Protein AF-A0A4V2B001-F1 (afdb_monomer_lite)

Structure (mmCIF, N/CA/C/O backbone):
data_AF-A0A4V2B001-F1
#
_entry.id   AF-A0A4V2B001-F1
#
loop_
_atom_site.group_PDB
_atom_site.id
_atom_site.type_symbol
_atom_site.label_atom_id
_atom_site.label_alt_id
_atom_site.label_comp_id
_atom_site.label_asym_id
_atom_site.label_entity_id
_atom_site.label_seq_id
_atom_site.pdbx_PDB_ins_code
_atom_site.Cartn_x
_atom_site.Cartn_y
_atom_site.Cartn_z
_atom_site.occupancy
_atom_site.B_iso_or_equiv
_atom_site.auth_seq_id
_atom_site.auth_comp_id
_atom_site.auth_asym_id
_atom_site.auth_atom_id
_atom_site.pdbx_PDB_model_num
ATOM 1 N N . MET A 1 1 ? 18.211 9.819 -14.004 1.00 79.44 1 MET A N 1
ATOM 2 C CA . MET A 1 1 ? 17.118 8.822 -13.991 1.00 79.44 1 MET A CA 1
ATOM 3 C C . MET A 1 1 ? 16.723 8.553 -15.438 1.00 79.44 1 MET A C 1
ATOM 5 O O . MET A 1 1 ? 16.419 9.514 -16.129 1.00 79.44 1 MET A O 1
ATOM 9 N N . THR A 1 2 ? 16.837 7.319 -15.940 1.00 97.50 2 THR A N 1
ATOM 10 C CA . THR A 1 2 ? 16.506 7.002 -17.346 1.00 97.50 2 THR A CA 1
ATOM 11 C C . THR A 1 2 ? 15.045 6.560 -17.473 1.00 97.50 2 THR A C 1
ATOM 13 O O . THR A 1 2 ? 14.492 6.048 -16.496 1.00 97.50 2 THR A O 1
ATOM 16 N N . PRO A 1 3 ? 14.418 6.685 -18.658 1.00 96.62 3 PRO A N 1
ATOM 17 C CA . PRO A 1 3 ? 13.061 6.181 -18.875 1.00 96.62 3 PRO A CA 1
ATOM 18 C C . PRO A 1 3 ? 12.910 4.697 -18.514 1.00 96.62 3 PRO A C 1
ATOM 20 O O . PRO A 1 3 ? 11.970 4.330 -17.817 1.00 96.62 3 PRO A O 1
ATOM 23 N N . ALA A 1 4 ? 13.884 3.859 -18.889 1.00 97.50 4 ALA A N 1
ATOM 24 C CA . ALA A 1 4 ? 13.877 2.430 -18.576 1.00 97.50 4 ALA A CA 1
ATOM 25 C C . ALA A 1 4 ? 13.879 2.153 -17.062 1.00 97.50 4 ALA A C 1
ATOM 27 O O . ALA A 1 4 ? 13.130 1.298 -16.589 1.00 97.50 4 ALA A O 1
ATOM 28 N N . TYR A 1 5 ? 14.676 2.901 -16.291 1.00 97.94 5 TYR A N 1
ATOM 29 C CA . TYR A 1 5 ? 14.702 2.776 -14.834 1.00 97.94 5 TYR A CA 1
ATOM 30 C C . TYR A 1 5 ? 13.352 3.157 -14.212 1.00 97.94 5 TYR A C 1
ATOM 32 O O . TYR A 1 5 ? 12.807 2.402 -13.407 1.00 97.94 5 TYR A O 1
ATOM 40 N N . SER A 1 6 ? 12.759 4.275 -14.644 1.00 97.81 6 SER A N 1
ATOM 41 C CA . SER A 1 6 ? 11.429 4.693 -14.186 1.00 97.81 6 SER A CA 1
ATOM 42 C C . SER A 1 6 ? 10.348 3.658 -14.522 1.00 97.81 6 SER A C 1
ATOM 44 O O . SER A 1 6 ? 9.491 3.379 -13.687 1.00 97.81 6 SER A O 1
ATOM 46 N N . SER A 1 7 ? 10.403 3.027 -15.702 1.00 98.12 7 SER A N 1
ATOM 47 C CA . SER A 1 7 ? 9.469 1.957 -16.080 1.00 98.12 7 SER A CA 1
ATOM 48 C C . SER A 1 7 ? 9.591 0.717 -15.191 1.00 98.12 7 SER A C 1
ATOM 50 O O . SER A 1 7 ? 8.579 0.098 -14.856 1.00 98.12 7 SER A O 1
ATOM 52 N N . VAL A 1 8 ? 10.809 0.350 -14.780 1.00 98.38 8 VAL A N 1
ATOM 53 C CA . VAL A 1 8 ? 11.027 -0.755 -13.833 1.00 98.38 8 VAL A CA 1
ATOM 54 C C . VAL A 1 8 ? 10.419 -0.423 -12.472 1.00 98.38 8 VAL A C 1
ATOM 56 O O . VAL A 1 8 ? 9.664 -1.236 -11.938 1.00 98.38 8 VAL A O 1
ATOM 59 N N . LEU A 1 9 ? 10.676 0.778 -11.946 1.00 98.31 9 LEU A N 1
ATOM 60 C CA . LEU A 1 9 ? 10.115 1.209 -10.665 1.00 98.31 9 LEU A CA 1
ATOM 61 C C . LEU A 1 9 ? 8.587 1.305 -10.696 1.00 98.31 9 LEU A C 1
ATOM 63 O O . LEU A 1 9 ? 7.940 0.871 -9.749 1.00 98.31 9 LEU A O 1
ATOM 67 N N . ALA A 1 10 ? 7.998 1.800 -11.786 1.00 97.94 10 ALA A N 1
ATOM 68 C CA . ALA A 1 10 ? 6.546 1.867 -11.940 1.00 97.94 10 ALA A CA 1
ATOM 69 C C . ALA A 1 10 ? 5.905 0.469 -11.940 1.00 97.94 10 ALA A C 1
ATOM 71 O O . ALA A 1 10 ? 4.906 0.237 -11.258 1.00 97.94 10 ALA A O 1
ATOM 72 N N . ARG A 1 11 ? 6.505 -0.494 -12.656 1.00 98.38 11 ARG A N 1
ATOM 73 C CA . ARG A 1 11 ? 6.052 -1.896 -12.645 1.00 98.38 11 ARG A CA 1
ATOM 74 C C . ARG A 1 11 ? 6.159 -2.519 -11.258 1.00 98.38 11 ARG A C 1
ATOM 76 O O . ARG A 1 11 ? 5.238 -3.209 -10.831 1.00 98.38 11 ARG A O 1
ATOM 83 N N . TYR A 1 12 ? 7.264 -2.264 -10.563 1.00 98.31 12 TYR A N 1
ATOM 84 C CA . TYR A 1 12 ? 7.463 -2.734 -9.197 1.00 98.31 12 TYR A CA 1
ATOM 85 C C . TYR A 1 12 ? 6.437 -2.129 -8.233 1.00 98.31 12 TYR A C 1
ATOM 87 O O . 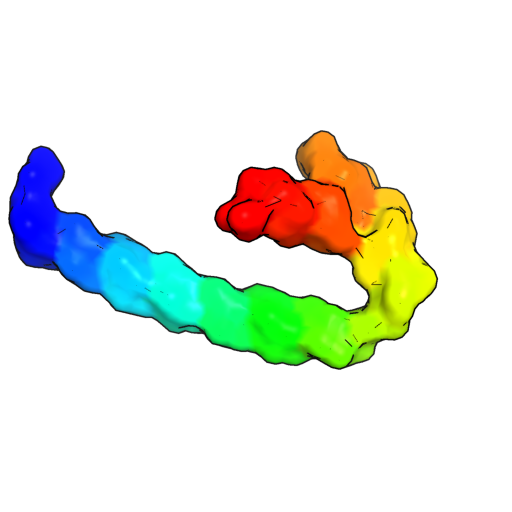TYR A 1 12 ? 5.823 -2.862 -7.463 1.00 98.31 12 TYR A O 1
ATOM 95 N N . ASN A 1 13 ? 6.208 -0.815 -8.306 1.00 97.06 13 ASN A N 1
ATOM 96 C CA . ASN A 1 13 ? 5.237 -0.129 -7.461 1.00 97.06 13 ASN A CA 1
ATOM 97 C C . ASN A 1 13 ? 3.828 -0.694 -7.667 1.00 97.06 13 ASN A C 1
ATOM 99 O O . ASN A 1 13 ? 3.162 -1.018 -6.690 1.00 97.06 13 ASN A O 1
ATOM 103 N N . ARG A 1 14 ? 3.418 -0.925 -8.921 1.00 97.81 14 ARG A N 1
ATOM 104 C CA . ARG A 1 14 ? 2.139 -1.581 -9.220 1.00 97.81 14 ARG A CA 1
ATOM 105 C C . ARG A 1 14 ? 2.049 -2.977 -8.599 1.00 97.81 14 ARG A C 1
ATOM 107 O O . ARG A 1 14 ? 1.091 -3.262 -7.894 1.00 97.81 14 ARG A O 1
ATOM 114 N N . TRP A 1 15 ? 3.065 -3.814 -8.809 1.00 98.25 15 TRP A N 1
ATOM 115 C CA . TRP A 1 15 ? 3.097 -5.175 -8.265 1.00 98.25 15 TRP A CA 1
ATOM 116 C C . TRP A 1 15 ? 3.033 -5.208 -6.732 1.00 98.25 15 TRP A C 1
ATOM 118 O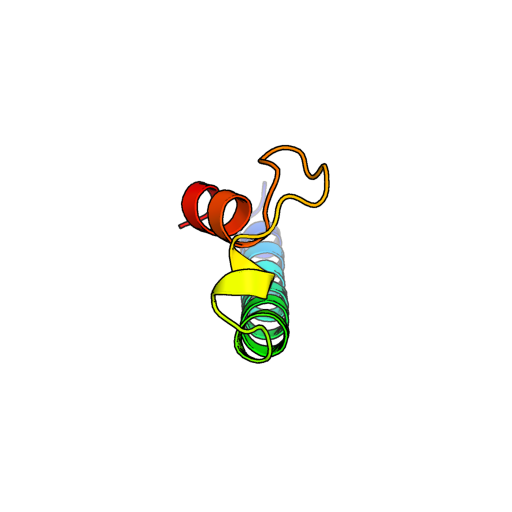 O . TRP A 1 15 ? 2.345 -6.051 -6.155 1.00 98.25 15 TRP A O 1
ATOM 128 N N . MET A 1 16 ? 3.728 -4.286 -6.064 1.00 97.81 16 MET A N 1
ATOM 129 C CA . MET A 1 16 ? 3.679 -4.188 -4.608 1.00 97.81 16 MET A CA 1
ATOM 130 C C . MET A 1 16 ? 2.348 -3.635 -4.106 1.00 97.81 16 MET A C 1
ATOM 132 O O . MET A 1 16 ? 1.824 -4.162 -3.127 1.00 97.81 16 MET A O 1
ATOM 136 N N . ASN A 1 17 ? 1.759 -2.650 -4.787 1.00 96.75 17 ASN A N 1
ATOM 137 C CA . ASN A 1 17 ? 0.431 -2.148 -4.439 1.00 96.75 17 ASN A CA 1
ATOM 138 C C . ASN A 1 17 ? -0.617 -3.264 -4.517 1.00 96.75 17 ASN A C 1
ATOM 140 O O . ASN A 1 17 ? -1.379 -3.425 -3.570 1.00 96.75 17 ASN A O 1
ATOM 144 N N . ASP A 1 18 ? -0.603 -4.096 -5.565 1.00 97.50 18 ASP A N 1
ATOM 145 C CA . ASP A 1 18 ? -1.534 -5.228 -5.695 1.00 97.50 18 ASP A CA 1
ATOM 146 C C . ASP A 1 18 ? -1.448 -6.179 -4.484 1.00 97.50 18 ASP A C 1
ATOM 148 O O . ASP A 1 18 ? -2.466 -6.591 -3.926 1.00 97.50 18 ASP A O 1
ATOM 152 N N . LYS A 1 19 ? -0.229 -6.482 -4.013 1.00 97.50 19 LYS A N 1
ATOM 153 C CA . LYS A 1 19 ? -0.013 -7.301 -2.807 1.00 97.50 19 LYS A CA 1
ATOM 154 C C . LYS A 1 19 ? -0.514 -6.615 -1.538 1.00 97.50 19 LYS A C 1
ATOM 156 O O . LYS A 1 19 ? -1.165 -7.256 -0.715 1.00 97.50 19 LYS A O 1
ATOM 161 N N . LEU A 1 20 ? -0.195 -5.332 -1.371 1.00 95.38 20 LEU A N 1
ATOM 162 C CA . LEU A 1 20 ? -0.588 -4.552 -0.199 1.00 95.38 20 LEU A CA 1
ATOM 163 C C . LEU A 1 20 ? -2.110 -4.436 -0.096 1.00 95.38 20 LEU A C 1
ATOM 165 O O . LEU A 1 20 ? -2.659 -4.617 0.992 1.00 95.38 20 LEU A O 1
ATOM 169 N N . TYR A 1 21 ? -2.794 -4.208 -1.218 1.00 95.25 21 TYR A N 1
ATOM 170 C CA . TYR A 1 21 ? -4.251 -4.200 -1.274 1.00 95.25 21 TYR A CA 1
ATOM 171 C C . TYR A 1 21 ? -4.843 -5.568 -0.955 1.00 95.25 21 TYR A C 1
ATOM 173 O O . TYR A 1 21 ? -5.757 -5.637 -0.139 1.00 95.25 21 TYR A O 1
ATOM 181 N N . ALA A 1 22 ? -4.307 -6.649 -1.530 1.00 97.44 22 ALA A N 1
ATOM 182 C CA . ALA A 1 22 ? -4.813 -7.999 -1.288 1.00 97.44 22 ALA A CA 1
ATOM 183 C C . ALA A 1 22 ? -4.767 -8.388 0.199 1.00 97.44 22 ALA A C 1
ATOM 185 O O . ALA A 1 22 ? -5.751 -8.890 0.732 1.00 97.44 22 ALA A O 1
ATOM 186 N N . VAL A 1 23 ? -3.654 -8.110 0.888 1.00 96.31 23 VAL A N 1
ATOM 187 C CA . VAL A 1 23 ? -3.531 -8.389 2.330 1.00 96.31 23 VAL A CA 1
ATOM 188 C C . VAL A 1 23 ? -4.384 -7.427 3.157 1.00 96.31 23 VAL A C 1
ATOM 190 O O . VAL A 1 23 ? -5.022 -7.831 4.120 1.00 96.31 23 VAL A O 1
ATOM 193 N N . SER A 1 24 ? -4.452 -6.148 2.787 1.00 94.88 24 SER A N 1
ATOM 194 C CA . SER A 1 24 ? -5.253 -5.181 3.550 1.00 94.88 24 SER A CA 1
ATOM 195 C C . SER A 1 24 ? -6.756 -5.411 3.412 1.00 94.88 24 SER A C 1
ATOM 197 O O . SER A 1 24 ? -7.508 -5.040 4.308 1.00 94.88 24 SER A O 1
ATOM 199 N N . ALA A 1 25 ? -7.195 -6.033 2.315 1.00 95.50 25 ALA A N 1
ATOM 200 C CA . ALA A 1 25 ? -8.585 -6.416 2.099 1.00 95.50 25 ALA A CA 1
ATOM 201 C C . ALA A 1 25 ? -9.049 -7.550 3.028 1.00 95.50 25 ALA A C 1
ATOM 203 O O . ALA A 1 25 ? -10.252 -7.709 3.210 1.00 95.50 25 ALA A O 1
ATOM 204 N N . SER A 1 26 ? -8.131 -8.320 3.628 1.00 97.38 26 SER A N 1
ATOM 205 C CA . SER A 1 26 ? -8.492 -9.346 4.613 1.00 97.38 26 SER A CA 1
ATOM 206 C C . SER A 1 26 ? -8.657 -8.800 6.034 1.00 97.38 26 SER A C 1
ATOM 208 O O . SER A 1 26 ? -9.025 -9.566 6.917 1.00 97.38 26 SER A O 1
ATOM 210 N N . LEU A 1 27 ? -8.349 -7.520 6.274 1.00 97.12 27 LEU A N 1
ATOM 211 C CA . LEU A 1 27 ? -8.493 -6.887 7.586 1.00 97.12 27 LEU A CA 1
ATOM 212 C C . LEU A 1 27 ? -9.927 -6.397 7.794 1.00 97.12 27 LEU A C 1
ATOM 214 O O . LEU A 1 27 ? -10.525 -5.809 6.888 1.00 97.12 27 LEU A O 1
ATOM 218 N N . THR A 1 28 ? -10.451 -6.536 9.012 1.00 97.56 28 THR A N 1
ATOM 219 C CA . THR A 1 28 ? -11.685 -5.833 9.390 1.00 97.56 28 THR A CA 1
ATOM 220 C C . THR A 1 28 ? -11.454 -4.320 9.466 1.00 97.56 28 THR A C 1
ATOM 222 O O . THR A 1 28 ? -10.321 -3.827 9.450 1.00 97.56 28 THR A O 1
ATOM 225 N N . ASN A 1 29 ? -12.527 -3.535 9.570 1.00 95.50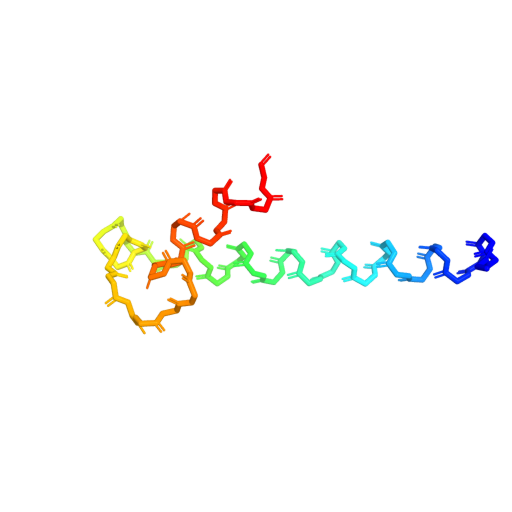 29 ASN A N 1
ATOM 226 C CA . ASN A 1 29 ? -12.398 -2.086 9.738 1.00 95.50 29 ASN A CA 1
ATOM 227 C C . ASN A 1 29 ? -11.689 -1.713 11.047 1.00 95.50 29 ASN A C 1
ATOM 229 O O . ASN A 1 29 ? -10.852 -0.806 11.060 1.00 95.50 29 ASN A O 1
ATOM 233 N N . GLU A 1 30 ? -11.984 -2.431 12.126 1.00 97.50 30 GLU A N 1
ATOM 234 C CA . GLU A 1 30 ? -11.355 -2.268 13.435 1.00 97.50 30 GLU A CA 1
ATOM 235 C C . GLU A 1 30 ? -9.865 -2.586 13.326 1.00 97.50 30 GLU A C 1
ATO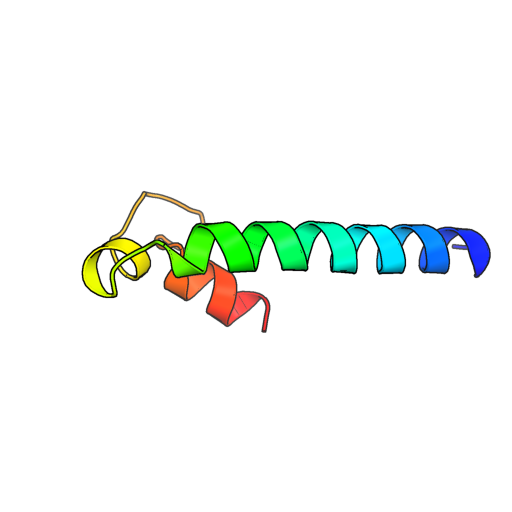M 237 O O . GLU A 1 30 ? -9.019 -1.774 13.699 1.00 97.50 30 GLU A O 1
ATOM 242 N N . GLU A 1 31 ? -9.522 -3.718 12.708 1.00 97.81 31 GLU A N 1
ATOM 243 C CA . GLU A 1 31 ? -8.132 -4.090 12.487 1.00 97.81 31 GLU A CA 1
ATOM 244 C C . GLU A 1 31 ? -7.416 -3.076 11.605 1.00 97.81 31 GLU A C 1
ATOM 246 O O . GLU A 1 31 ? -6.283 -2.724 11.900 1.00 97.81 31 GLU A O 1
ATOM 251 N N . ARG A 1 32 ? -8.028 -2.568 10.538 1.00 96.00 32 ARG A N 1
ATOM 252 C CA . ARG A 1 32 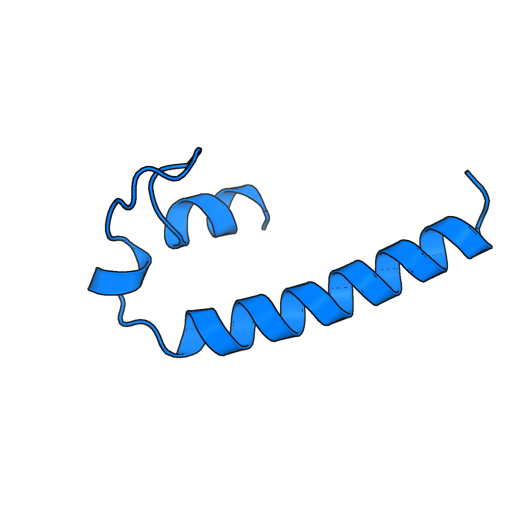? -7.375 -1.623 9.622 1.00 96.00 32 ARG A CA 1
ATOM 253 C C . ARG A 1 32 ? -7.088 -0.272 10.284 1.00 96.00 32 ARG A C 1
ATOM 255 O O . ARG A 1 32 ? -6.085 0.371 9.960 1.00 96.00 32 ARG A O 1
ATOM 262 N N . THR A 1 33 ? -7.951 0.162 11.200 1.00 96.94 33 THR A N 1
ATOM 263 C CA . THR A 1 33 ? -7.841 1.453 11.899 1.00 96.94 33 THR A CA 1
ATOM 264 C C . THR A 1 33 ? -7.027 1.382 13.190 1.00 96.94 33 THR A C 1
ATOM 266 O O . THR A 1 33 ? -6.519 2.419 13.619 1.00 96.94 33 THR A O 1
ATOM 269 N N . LEU A 1 34 ? -6.828 0.181 13.747 1.00 98.12 34 LEU A N 1
ATOM 270 C CA . LEU A 1 34 ? -6.048 -0.058 14.961 1.00 98.12 34 LEU A CA 1
ATOM 271 C C . LEU A 1 34 ? -4.631 0.526 14.868 1.00 98.12 34 LEU A C 1
ATOM 273 O O . LEU A 1 34 ? -3.895 0.276 13.902 1.00 98.12 34 LEU A O 1
ATOM 277 N N . ASP A 1 35 ? -4.248 1.273 15.904 1.00 97.44 35 ASP A N 1
ATOM 278 C CA . ASP A 1 35 ? -2.891 1.785 16.067 1.00 97.44 35 ASP A CA 1
ATOM 279 C C . ASP A 1 35 ? -1.914 0.633 16.340 1.00 97.44 35 ASP A C 1
ATOM 281 O O . ASP A 1 35 ? -2.110 -0.174 17.247 1.00 97.44 35 ASP A O 1
ATOM 285 N N . ARG A 1 36 ? -0.875 0.542 15.512 1.00 96.00 36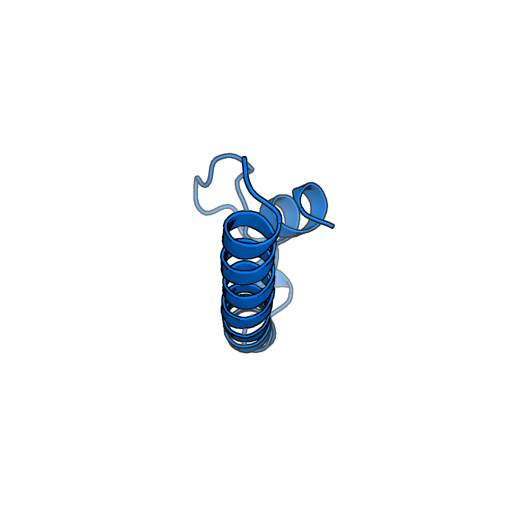 ARG A N 1
ATOM 286 C CA . ARG A 1 36 ? 0.186 -0.470 15.566 1.00 96.00 36 ARG A CA 1
ATOM 287 C C . ARG A 1 36 ? 1.571 0.149 15.753 1.00 96.00 36 ARG A C 1
ATOM 289 O O . ARG A 1 36 ? 2.565 -0.536 15.535 1.00 96.00 36 ARG A O 1
ATOM 296 N N . GLY A 1 37 ? 1.661 1.436 16.095 1.00 95.44 37 GLY A N 1
ATOM 297 C CA . GLY A 1 37 ? 2.945 2.127 16.238 1.00 95.44 37 GLY A CA 1
ATOM 298 C C . GLY A 1 37 ? 3.707 2.298 14.919 1.00 95.44 37 GLY A C 1
ATOM 299 O O . GLY A 1 37 ? 4.923 2.472 14.927 1.00 95.44 37 GLY A O 1
ATOM 300 N N . ALA A 1 38 ? 3.012 2.239 13.775 1.00 93.38 38 ALA A N 1
ATOM 301 C CA . ALA A 1 38 ? 3.591 2.638 12.492 1.00 93.38 38 ALA A CA 1
ATOM 302 C C . ALA A 1 38 ? 3.873 4.153 12.485 1.00 93.38 38 ALA A C 1
ATOM 304 O O . ALA A 1 38 ? 3.354 4.885 13.323 1.00 93.38 38 ALA A O 1
ATOM 305 N N . PHE A 1 39 ? 4.623 4.664 11.504 1.00 96.88 39 PHE A N 1
ATOM 306 C CA . PHE A 1 39 ? 4.876 6.111 11.401 1.00 96.88 39 PHE A CA 1
ATOM 307 C C . PHE A 1 39 ? 3.574 6.934 11.333 1.00 96.88 39 PHE A C 1
ATOM 309 O O . PHE A 1 39 ? 3.426 7.932 12.030 1.00 96.88 39 PHE A O 1
ATOM 316 N N . PHE A 1 40 ? 2.585 6.460 10.567 1.00 96.69 40 PHE A N 1
ATOM 317 C CA . PHE A 1 40 ? 1.227 7.026 10.541 1.00 96.69 40 PHE A CA 1
ATOM 318 C C . PHE A 1 40 ? 0.280 6.344 11.547 1.00 96.69 40 PHE A C 1
ATOM 320 O O . PHE A 1 40 ? -0.938 6.451 11.441 1.00 96.69 40 PHE A O 1
ATOM 327 N N . GLY A 1 41 ? 0.820 5.594 12.505 1.00 97.44 41 GLY A N 1
ATOM 328 C CA . GLY A 1 41 ? 0.142 4.832 13.553 1.00 97.44 41 GLY A CA 1
ATOM 329 C C . GLY A 1 41 ? -0.636 3.601 13.077 1.00 97.44 41 GLY A C 1
ATOM 330 O O . GLY A 1 41 ? -0.389 2.510 13.575 1.00 97.44 41 GLY A O 1
ATOM 331 N N . SER A 1 42 ? -1.527 3.713 12.084 1.00 97.50 42 SER A N 1
ATOM 332 C CA . SER A 1 42 ? -2.344 2.583 11.593 1.00 97.50 42 SER A CA 1
ATOM 333 C C . SER A 1 42 ? -2.153 2.278 10.105 1.00 97.50 42 SER A C 1
ATOM 335 O O . SER A 1 42 ? -1.663 3.112 9.336 1.00 97.50 42 SER A O 1
ATOM 337 N N . VAL A 1 43 ? -2.577 1.078 9.683 1.00 95.81 43 VAL A N 1
ATOM 338 C CA . VAL A 1 43 ? -2.583 0.668 8.264 1.00 95.81 43 VAL A CA 1
ATOM 339 C C . VAL A 1 43 ? -3.473 1.614 7.454 1.00 95.81 43 VAL A C 1
ATOM 341 O O . VAL A 1 43 ? -3.063 2.100 6.403 1.00 95.81 43 VAL A O 1
ATOM 344 N N . HIS A 1 44 ? -4.650 1.960 7.988 1.00 96.25 44 HIS A N 1
ATOM 345 C CA . HIS A 1 44 ? -5.572 2.906 7.362 1.00 96.25 44 HIS A CA 1
ATOM 346 C C . HIS A 1 44 ? -4.932 4.276 7.098 1.00 96.25 44 HIS A C 1
ATOM 348 O O . HIS A 1 44 ? -4.983 4.766 5.973 1.00 96.25 44 HIS A O 1
ATOM 354 N N . ARG A 1 45 ? -4.314 4.887 8.118 1.00 97.25 45 ARG A N 1
ATOM 355 C CA . ARG A 1 45 ? -3.674 6.205 7.985 1.00 97.25 45 ARG A CA 1
ATOM 356 C C . ARG A 1 45 ? -2.459 6.163 7.058 1.00 97.25 45 ARG A C 1
ATOM 358 O O . ARG A 1 45 ? -2.238 7.109 6.314 1.00 97.25 45 ARG A O 1
ATOM 365 N N . THR A 1 46 ? -1.722 5.052 7.052 1.00 96.44 46 THR A N 1
ATOM 366 C CA . THR A 1 46 ? -0.604 4.846 6.119 1.00 96.44 46 THR A CA 1
ATOM 367 C C . THR A 1 46 ? -1.089 4.831 4.669 1.00 96.44 46 THR A C 1
ATOM 369 O O . THR A 1 46 ? -0.507 5.506 3.830 1.00 96.44 46 THR A O 1
ATOM 372 N N . PHE A 1 47 ? -2.176 4.117 4.362 1.00 94.94 47 PHE A N 1
ATOM 373 C CA . PHE A 1 47 ? -2.751 4.126 3.013 1.00 94.94 47 PHE A CA 1
ATOM 374 C C . PHE A 1 47 ? -3.361 5.471 2.631 1.00 94.94 47 PHE A C 1
ATOM 376 O O . PHE A 1 47 ? -3.183 5.892 1.499 1.00 94.94 47 PHE A O 1
ATOM 383 N N . ASN A 1 48 ? -4.014 6.167 3.565 1.00 94.88 48 ASN A N 1
ATOM 384 C CA . ASN A 1 48 ? -4.542 7.516 3.332 1.00 94.88 48 ASN A CA 1
ATOM 385 C C . ASN A 1 48 ? -3.427 8.517 2.971 1.00 94.88 48 ASN A C 1
ATOM 387 O O . ASN A 1 48 ? -3.632 9.415 2.175 1.00 94.88 48 ASN A O 1
ATOM 391 N N . HIS A 1 49 ? -2.216 8.342 3.502 1.00 94.50 49 HIS A N 1
ATOM 392 C CA . HIS A 1 49 ? -1.083 9.177 3.105 1.00 94.50 49 HIS A CA 1
ATOM 393 C C . HIS A 1 49 ? -0.560 8.877 1.686 1.00 94.50 49 HIS A C 1
ATOM 395 O O . HIS A 1 49 ? 0.002 9.758 1.040 1.00 94.50 49 HIS A O 1
ATOM 401 N N . LEU A 1 50 ? -0.695 7.633 1.217 1.00 89.44 50 LEU A N 1
ATOM 402 C CA . LEU A 1 50 ? -0.145 7.178 -0.064 1.00 89.44 50 LEU A CA 1
ATOM 403 C C . LEU A 1 50 ? -1.094 7.389 -1.258 1.00 89.44 50 LEU A C 1
ATOM 405 O O . LEU A 1 50 ? -0.634 7.261 -2.395 1.00 89.44 50 LEU A O 1
ATOM 409 N N . LEU A 1 51 ? -2.383 7.649 -1.010 1.00 82.81 51 LEU A N 1
ATOM 410 C CA . LEU A 1 51 ? -3.469 7.696 -2.001 1.00 82.81 51 LEU A CA 1
ATOM 411 C C . LEU A 1 51 ? -4.207 9.031 -1.948 1.00 82.81 51 LEU A C 1
ATOM 413 O O . LEU A 1 51 ? -4.474 9.575 -3.041 1.00 82.81 51 LEU A O 1
#

Foldseek 3Di:
DDPVVVVVVVVVVVVVVVVLCVVLVPDDPCQQPQAPPDPLRGNVSVVVVVD

pLDDT: mean 96.09, std 3.41, range [79.44, 98.38]

Sequence (51 aa):
MTPAYSSVLARYNRWMNDKLYAVSASLTNEERTLDRGAFFGSVHRTFNHLL

Secondary structure (DSSP, 8-state):
--HHHHHHHHHHHHHHHHHHHHHHTTS-HHHHHSEEEETTEEHHHHHHHH-

Radius of gyration: 13.85 Å; chains: 1; bounding box: 30×18×35 Å